Protein AF-A0A819IAS1-F1 (afdb_monomer)

Sequence (91 aa):
MSNIIQCKDLSERVDLCEPLRMYLKPIARINISVPIPPTMRVAGATMSTWEIMDKIRELILPDEFVFLRLLKSAGELYRFEGELESKAIAR

pLDDT: mean 84.6, std 11.31, range [42.16, 96.38]

Structure (mmCIF, N/CA/C/O backbone):
data_AF-A0A819IAS1-F1
#
_entry.id   AF-A0A819IAS1-F1
#
loop_
_atom_site.group_PDB
_atom_site.id
_atom_site.type_symbol
_atom_site.label_atom_id
_atom_site.label_alt_id
_atom_site.label_comp_id
_atom_site.label_asym_id
_a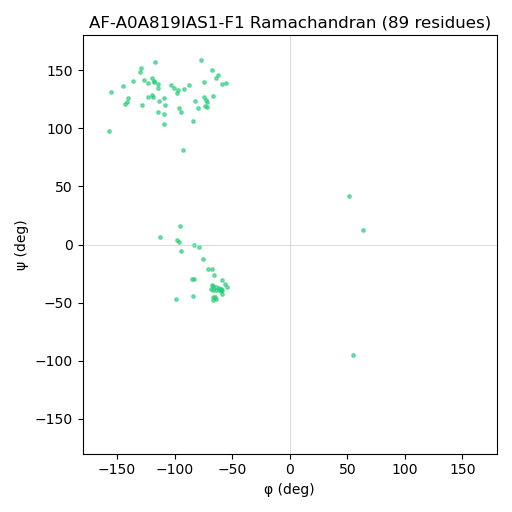tom_site.label_entity_id
_atom_site.label_seq_id
_atom_site.pdbx_PDB_ins_code
_atom_site.Cartn_x
_atom_site.Cartn_y
_atom_site.Cartn_z
_atom_site.occupancy
_atom_site.B_iso_or_equiv
_atom_site.auth_seq_id
_atom_site.auth_comp_id
_atom_site.auth_asym_id
_atom_site.auth_atom_id
_atom_site.pdbx_PDB_model_num
ATOM 1 N N . MET A 1 1 ? 9.710 4.639 15.412 1.00 42.16 1 MET A N 1
ATOM 2 C CA . MET A 1 1 ? 8.891 5.866 15.485 1.00 42.16 1 MET A CA 1
ATOM 3 C C . MET A 1 1 ? 7.503 5.510 14.999 1.00 42.16 1 MET A C 1
ATOM 5 O O . MET A 1 1 ? 7.394 4.977 13.902 1.00 42.16 1 MET A O 1
ATOM 9 N N . SER A 1 2 ? 6.481 5.699 15.827 1.00 50.50 2 SER A N 1
ATOM 10 C CA . SER A 1 2 ? 5.095 5.417 15.447 1.00 50.50 2 SER A CA 1
ATOM 11 C C . SER A 1 2 ? 4.624 6.489 14.466 1.00 50.50 2 SER A C 1
ATOM 13 O O . SER A 1 2 ? 4.751 7.675 14.759 1.00 50.50 2 SER A O 1
ATOM 15 N N . ASN A 1 3 ? 4.145 6.083 13.290 1.00 66.25 3 ASN A N 1
ATOM 16 C CA . ASN A 1 3 ? 3.652 7.003 12.271 1.00 66.25 3 ASN A CA 1
ATOM 17 C C . ASN A 1 3 ? 2.193 7.344 12.607 1.00 66.25 3 ASN A C 1
ATOM 19 O O . ASN A 1 3 ? 1.324 6.481 12.502 1.00 66.25 3 ASN A O 1
ATOM 23 N N . ILE A 1 4 ? 1.946 8.556 13.106 1.00 80.50 4 ILE A N 1
ATOM 24 C CA . ILE A 1 4 ? 0.601 9.032 13.449 1.00 80.50 4 ILE A CA 1
ATOM 25 C C . ILE A 1 4 ? 0.081 9.806 12.244 1.00 80.50 4 ILE A C 1
ATOM 27 O O . ILE A 1 4 ? 0.624 10.851 11.896 1.00 80.50 4 ILE A O 1
ATOM 31 N N . ILE A 1 5 ? -0.959 9.276 11.608 1.00 78.69 5 ILE A N 1
ATOM 32 C CA . ILE A 1 5 ? -1.584 9.860 10.421 1.00 78.69 5 ILE A CA 1
ATOM 33 C C . ILE A 1 5 ? -3.031 10.202 10.778 1.00 78.69 5 ILE A C 1
ATOM 35 O O . ILE A 1 5 ? -3.695 9.458 11.502 1.00 78.69 5 ILE A O 1
ATOM 39 N N . GLN A 1 6 ? -3.516 11.345 10.298 1.00 84.00 6 GLN A N 1
ATOM 40 C CA . GLN A 1 6 ? -4.917 11.717 10.452 1.00 84.00 6 GLN A CA 1
ATOM 41 C C . GLN A 1 6 ? -5.783 10.838 9.541 1.00 84.00 6 GLN A C 1
ATOM 43 O O . GLN A 1 6 ? -5.645 10.898 8.323 1.00 84.00 6 GLN A O 1
ATOM 48 N N . CYS A 1 7 ? -6.693 10.063 10.132 1.00 83.06 7 CYS A N 1
ATOM 49 C CA . CYS A 1 7 ? -7.691 9.299 9.385 1.00 83.06 7 CYS A CA 1
ATOM 50 C C . CYS A 1 7 ? -8.734 10.260 8.802 1.00 83.06 7 CYS A C 1
ATOM 52 O O . CYS A 1 7 ? -9.343 11.038 9.546 1.00 83.06 7 CYS A O 1
ATOM 54 N N . LYS A 1 8 ? -8.908 10.242 7.476 1.00 81.38 8 LYS A N 1
ATOM 55 C CA . LYS A 1 8 ? -9.817 11.166 6.777 1.00 81.38 8 LYS A CA 1
ATOM 56 C C . LYS A 1 8 ? -11.263 10.670 6.795 1.00 81.38 8 LYS A C 1
ATOM 58 O O . LYS A 1 8 ? -12.180 11.486 6.802 1.00 81.38 8 LYS A O 1
ATOM 63 N N . ASP A 1 9 ? -11.457 9.353 6.834 1.00 82.56 9 ASP A N 1
ATOM 64 C CA . ASP A 1 9 ? -12.771 8.719 6.772 1.00 82.56 9 ASP A CA 1
ATOM 65 C C . ASP A 1 9 ? -13.002 7.709 7.910 1.00 82.56 9 ASP A C 1
ATOM 67 O O . ASP A 1 9 ? -12.336 6.681 8.025 1.00 82.56 9 ASP A O 1
ATOM 71 N N . LEU A 1 10 ? -14.030 7.966 8.718 1.00 87.25 10 LEU A N 1
ATOM 72 C CA . LEU A 1 10 ? -14.414 7.130 9.857 1.00 87.25 10 LEU A CA 1
ATOM 73 C C . LEU A 1 10 ? -15.530 6.121 9.535 1.00 87.25 10 LEU A C 1
ATOM 75 O O . LEU A 1 10 ? -15.968 5.415 10.444 1.00 87.25 10 LEU A O 1
ATOM 79 N N . SER A 1 11 ? -16.004 6.051 8.287 1.00 87.44 11 SER A N 1
ATOM 80 C CA . SER A 1 11 ? -17.179 5.256 7.899 1.00 87.44 11 SER A CA 1
ATOM 81 C C . SER A 1 11 ? -17.034 3.755 8.190 1.00 87.44 11 SER A C 1
ATOM 83 O O . SER A 1 11 ? -17.967 3.125 8.679 1.00 87.44 11 SER A O 1
ATOM 85 N N . GLU A 1 12 ? -15.845 3.195 7.956 1.00 86.12 12 GLU A N 1
ATOM 86 C CA . GLU A 1 12 ? -15.544 1.765 8.132 1.00 86.12 12 GLU A CA 1
ATOM 87 C C . GLU A 1 12 ? -14.923 1.426 9.498 1.00 86.12 12 GLU A C 1
ATOM 89 O O . GLU A 1 12 ? -14.312 0.364 9.656 1.00 86.12 12 GLU A O 1
ATOM 94 N N . ARG A 1 13 ? -15.013 2.326 10.485 1.00 90.56 13 ARG A N 1
ATOM 95 C CA . ARG A 1 13 ? -14.413 2.080 11.802 1.00 90.56 13 ARG A CA 1
ATOM 96 C C . ARG A 1 13 ? -15.035 0.856 12.483 1.00 90.56 13 ARG A C 1
ATOM 98 O O . ARG A 1 13 ? -16.232 0.608 12.370 1.00 90.56 13 ARG A O 1
ATOM 105 N N . VAL A 1 14 ? -14.217 0.132 13.234 1.00 91.19 14 VAL A N 1
ATOM 106 C CA . VAL A 1 14 ? -14.621 -1.037 14.023 1.00 91.19 14 VAL A CA 1
ATOM 107 C C . VAL A 1 14 ? -14.242 -0.805 15.478 1.00 91.19 14 VAL A C 1
ATOM 109 O O . VAL A 1 14 ? -13.157 -0.293 15.755 1.00 91.19 14 VAL A O 1
ATOM 112 N N . ASP A 1 15 ? -15.110 -1.178 16.412 1.00 93.31 15 ASP A N 1
ATOM 113 C CA . ASP A 1 15 ? -14.837 -1.024 17.839 1.00 93.31 15 ASP A CA 1
ATOM 114 C C . ASP A 1 15 ? -13.693 -1.943 18.283 1.00 93.31 15 ASP A C 1
ATOM 116 O O . ASP A 1 15 ? -13.700 -3.148 18.031 1.00 93.31 15 ASP A O 1
ATOM 120 N N . LEU A 1 16 ? -12.693 -1.361 18.952 1.00 94.50 16 LEU A N 1
ATOM 121 C CA . LEU A 1 16 ? -11.639 -2.115 19.636 1.00 94.50 16 LEU A CA 1
ATOM 122 C C . LEU A 1 16 ? -11.941 -2.227 21.126 1.00 94.50 16 LEU A C 1
ATOM 124 O O . LEU A 1 16 ? -11.791 -3.287 21.727 1.00 94.50 16 LEU A O 1
ATOM 128 N N . CYS A 1 17 ? -12.316 -1.097 21.730 1.00 94.88 17 CYS A N 1
ATOM 129 C CA . CYS A 1 17 ? -12.636 -0.987 23.144 1.00 94.88 17 CYS A CA 1
ATOM 130 C C . CYS A 1 17 ? -13.543 0.228 23.362 1.00 94.88 17 CYS A C 1
ATOM 132 O O . CYS A 1 17 ? -13.071 1.365 23.473 1.00 94.88 17 CYS A O 1
ATOM 134 N N . GLU A 1 18 ? -14.849 -0.017 23.438 1.00 90.81 18 GLU A N 1
ATOM 135 C CA . GLU A 1 18 ? -15.856 1.031 23.633 1.00 90.81 18 GLU A CA 1
ATOM 136 C C . GLU A 1 18 ? -15.662 1.857 24.919 1.00 90.81 18 GLU A C 1
ATOM 138 O O . GLU A 1 18 ? -15.736 3.086 24.825 1.00 90.81 18 GLU A O 1
ATOM 143 N N . PRO A 1 19 ? -15.337 1.271 26.099 1.00 96.25 19 PRO A N 1
ATOM 144 C CA . PRO A 1 19 ? -15.164 2.055 27.328 1.00 96.25 19 PRO A CA 1
ATOM 145 C C . PRO A 1 19 ? -14.070 3.122 27.223 1.00 96.25 19 PRO A C 1
ATOM 147 O O . PRO A 1 19 ? -14.165 4.180 27.841 1.00 96.25 19 PRO A O 1
ATOM 150 N N . LEU A 1 20 ? -13.040 2.852 26.417 1.00 96.38 20 LEU A N 1
ATOM 151 C CA . LEU A 1 20 ? -11.919 3.757 26.171 1.00 96.38 20 LEU A CA 1
ATOM 152 C C . LEU A 1 20 ? -12.082 4.563 24.873 1.00 96.38 20 LEU A C 1
ATOM 154 O O . LEU A 1 20 ? -11.177 5.311 24.509 1.00 96.38 20 LEU A O 1
ATOM 158 N N . ARG A 1 21 ? -13.217 4.422 24.170 1.00 93.12 21 ARG A N 1
ATOM 159 C CA . ARG A 1 21 ? -13.489 5.036 22.859 1.00 93.12 21 ARG A CA 1
ATOM 160 C C . ARG A 1 21 ? -12.370 4.774 21.843 1.00 93.12 21 ARG A C 1
ATOM 162 O O . ARG A 1 21 ? -11.976 5.674 21.101 1.00 93.12 21 ARG A O 1
ATOM 169 N N . MET A 1 22 ? -11.853 3.546 21.825 1.00 93.25 22 MET A N 1
ATOM 170 C CA . MET A 1 22 ? -10.833 3.119 20.870 1.00 93.25 22 MET A CA 1
ATOM 171 C C . MET A 1 22 ? -11.474 2.374 19.705 1.00 93.25 22 MET A C 1
ATOM 173 O O . MET A 1 22 ? -12.226 1.417 19.904 1.00 93.25 22 MET A O 1
ATOM 177 N N . TYR A 1 23 ? -11.105 2.782 18.495 1.00 92.56 23 TYR A N 1
ATOM 178 C CA . TYR A 1 23 ? -11.615 2.233 17.245 1.00 92.56 23 TYR A CA 1
ATOM 179 C C . TYR A 1 23 ? -10.448 1.859 16.331 1.00 92.56 23 TYR A C 1
ATOM 181 O O . TYR A 1 23 ? -9.383 2.476 16.381 1.00 92.56 23 TYR A O 1
ATOM 189 N N . LEU A 1 24 ? -10.665 0.873 15.471 1.00 90.81 24 LEU A N 1
ATOM 190 C CA . LEU A 1 24 ? -9.768 0.505 14.385 1.00 90.81 24 LEU A CA 1
ATOM 191 C C . LEU A 1 24 ? -10.322 1.020 13.065 1.00 90.81 24 LEU A C 1
ATOM 193 O O . LEU A 1 24 ? -11.507 0.857 12.779 1.00 90.81 24 LEU A O 1
ATOM 197 N N . LYS A 1 25 ? -9.442 1.573 12.233 1.00 89.06 25 LYS A N 1
ATOM 198 C CA . LYS A 1 25 ? -9.703 1.780 10.811 1.00 89.06 25 LYS A CA 1
ATOM 199 C C . LYS A 1 25 ? -9.098 0.596 10.054 1.00 89.06 25 LYS A C 1
ATOM 201 O O . LYS A 1 25 ? -7.889 0.378 10.151 1.00 89.06 25 LYS A O 1
ATOM 206 N N . PRO A 1 26 ? -9.905 -0.211 9.356 1.00 87.31 26 PRO A N 1
ATOM 207 C CA . PRO A 1 26 ? -9.375 -1.264 8.511 1.00 87.31 26 PRO A CA 1
ATOM 208 C C . PRO A 1 26 ? -8.546 -0.685 7.366 1.00 87.31 26 PRO A C 1
ATOM 210 O O . PRO A 1 26 ? -8.900 0.349 6.812 1.00 87.31 26 PRO A O 1
ATOM 213 N N . ILE A 1 27 ? -7.469 -1.378 7.005 1.00 87.69 27 ILE A N 1
ATOM 214 C CA . ILE A 1 27 ? -6.587 -1.001 5.901 1.00 87.69 27 ILE A CA 1
ATOM 215 C C . ILE A 1 27 ? -6.591 -2.133 4.875 1.00 87.69 27 ILE A C 1
ATOM 217 O O . ILE A 1 27 ? -6.385 -3.297 5.229 1.00 87.69 27 ILE A O 1
ATOM 221 N N . ALA A 1 28 ? -6.831 -1.799 3.610 1.00 89.00 28 ALA A N 1
ATOM 222 C CA . ALA A 1 28 ? -6.670 -2.718 2.494 1.00 89.00 28 ALA A CA 1
ATOM 223 C C . ALA A 1 28 ? -5.225 -2.675 1.994 1.00 89.00 28 ALA A C 1
ATOM 225 O O . ALA A 1 28 ? -4.643 -1.602 1.866 1.00 89.00 28 ALA A O 1
ATOM 226 N N . ARG A 1 29 ? -4.644 -3.839 1.690 1.00 90.75 29 ARG A N 1
ATOM 227 C CA . ARG A 1 29 ? -3.272 -3.959 1.181 1.00 90.75 29 ARG A CA 1
ATOM 228 C C . ARG A 1 29 ? -3.294 -4.589 -0.200 1.00 90.75 29 ARG A C 1
ATOM 230 O O . ARG A 1 29 ? -3.850 -5.672 -0.371 1.00 90.75 29 ARG A O 1
ATOM 237 N N . ILE A 1 30 ? -2.659 -3.934 -1.163 1.00 91.38 30 ILE A N 1
ATOM 238 C CA . ILE A 1 30 ? -2.570 -4.396 -2.545 1.00 91.38 30 ILE A CA 1
ATOM 239 C C . ILE A 1 30 ? -1.116 -4.600 -2.958 1.00 91.38 30 ILE A C 1
ATOM 241 O O . ILE A 1 30 ? -0.225 -3.842 -2.579 1.00 91.38 30 ILE A O 1
ATOM 245 N N . ASN A 1 31 ? -0.882 -5.635 -3.761 1.00 93.50 31 ASN A N 1
ATOM 246 C CA . ASN A 1 31 ? 0.413 -5.910 -4.371 1.00 93.50 31 ASN A CA 1
ATOM 247 C C . ASN A 1 31 ? 0.327 -5.603 -5.862 1.00 93.50 31 ASN A C 1
ATOM 249 O O . ASN A 1 31 ? -0.461 -6.217 -6.579 1.00 93.50 31 ASN A O 1
ATOM 253 N N . ILE A 1 32 ? 1.156 -4.680 -6.335 1.00 93.44 32 ILE A N 1
ATOM 254 C CA . ILE A 1 32 ? 1.156 -4.235 -7.728 1.00 93.44 32 ILE A CA 1
ATOM 255 C C . ILE A 1 32 ? 2.421 -4.758 -8.395 1.00 93.44 32 ILE A C 1
ATOM 257 O O . ILE A 1 32 ? 3.532 -4.542 -7.912 1.00 93.44 32 ILE A O 1
ATOM 261 N N . SER A 1 33 ? 2.255 -5.451 -9.516 1.00 93.50 33 SER A N 1
ATOM 262 C CA . SER A 1 33 ? 3.357 -5.968 -10.326 1.00 93.50 33 SER A CA 1
ATOM 263 C C . SER A 1 33 ? 3.354 -5.266 -11.678 1.00 93.50 33 SER A C 1
ATOM 265 O O . SER A 1 33 ? 2.416 -5.431 -12.452 1.00 93.50 33 SER A O 1
ATOM 267 N N . VAL A 1 34 ? 4.395 -4.482 -11.955 1.00 91.75 34 VAL A N 1
ATOM 268 C CA . VAL A 1 34 ? 4.527 -3.697 -13.189 1.00 91.75 34 VAL A CA 1
ATOM 269 C C . VAL A 1 34 ? 5.624 -4.312 -14.059 1.00 91.75 34 VAL A C 1
ATOM 271 O O . VAL A 1 34 ? 6.808 -4.161 -13.732 1.00 91.75 34 VAL A O 1
ATOM 274 N N . PRO A 1 35 ? 5.267 -5.042 -15.132 1.00 89.44 35 PRO A N 1
ATOM 275 C CA . PRO A 1 35 ? 6.244 -5.564 -16.076 1.00 89.44 35 PRO A CA 1
ATOM 276 C C . PRO A 1 35 ? 6.782 -4.441 -16.966 1.00 89.44 35 PRO A C 1
ATOM 278 O O . PRO A 1 35 ? 6.035 -3.576 -17.423 1.00 89.44 35 PRO A O 1
ATOM 281 N N . ILE A 1 36 ? 8.083 -4.465 -17.239 1.00 83.31 36 ILE A N 1
ATOM 282 C CA . ILE A 1 36 ? 8.736 -3.498 -18.123 1.00 83.31 36 ILE A CA 1
ATOM 283 C C . ILE A 1 36 ? 8.545 -3.942 -19.580 1.00 83.31 36 ILE A C 1
ATOM 285 O O . ILE A 1 36 ? 8.993 -5.043 -19.929 1.00 83.31 36 ILE A O 1
ATOM 289 N N . PRO A 1 37 ? 7.958 -3.101 -20.454 1.00 83.31 37 PRO A N 1
ATOM 290 C CA . PRO A 1 37 ? 7.775 -3.429 -21.861 1.00 83.31 37 PRO A CA 1
ATOM 291 C C . PRO A 1 37 ? 9.107 -3.725 -22.573 1.00 83.31 37 PRO A C 1
ATOM 293 O O . PRO A 1 37 ? 10.069 -2.970 -22.402 1.00 83.31 37 PRO A O 1
ATOM 296 N N . PRO A 1 38 ? 9.175 -4.757 -23.437 1.00 79.00 38 PRO A N 1
ATOM 297 C CA . PRO A 1 38 ? 10.392 -5.093 -24.178 1.00 79.00 38 PRO A CA 1
ATOM 298 C C . PRO A 1 38 ? 10.949 -3.947 -25.027 1.00 79.00 38 PRO A C 1
ATOM 300 O O . PRO A 1 38 ? 12.162 -3.797 -25.145 1.00 79.00 38 PRO A O 1
ATOM 303 N N . THR A 1 39 ? 10.075 -3.106 -25.576 1.00 78.38 39 THR A N 1
ATOM 304 C CA . THR A 1 39 ? 10.438 -1.952 -26.412 1.00 78.38 39 THR A CA 1
ATOM 305 C C . THR A 1 39 ? 11.234 -0.891 -25.652 1.00 78.38 39 THR A C 1
ATOM 307 O O . THR A 1 39 ? 12.182 -0.337 -26.202 1.00 78.38 39 THR A O 1
ATOM 310 N N . MET A 1 40 ? 10.920 -0.652 -24.374 1.00 73.88 40 MET A N 1
ATOM 311 C CA . MET A 1 40 ? 11.691 0.259 -23.518 1.00 73.88 40 MET A CA 1
ATOM 312 C C . MET A 1 40 ? 13.098 -0.269 -23.239 1.00 73.88 40 MET A C 1
ATOM 314 O O . MET A 1 40 ? 14.054 0.502 -23.225 1.00 73.88 40 MET A O 1
ATOM 318 N N . ARG A 1 41 ? 13.236 -1.593 -23.100 1.00 70.81 41 ARG A N 1
ATOM 319 C CA . ARG A 1 41 ? 14.527 -2.252 -22.857 1.00 70.81 41 ARG A CA 1
ATOM 320 C C . ARG A 1 41 ? 15.471 -2.091 -24.046 1.00 70.81 41 ARG A C 1
ATOM 322 O O . ARG A 1 41 ? 16.632 -1.748 -23.861 1.00 70.81 41 ARG A O 1
ATOM 329 N N . VAL A 1 42 ? 14.956 -2.302 -25.261 1.00 69.88 42 VAL A N 1
ATOM 330 C CA . VAL A 1 42 ? 15.735 -2.181 -26.506 1.00 69.88 42 VAL A CA 1
ATOM 331 C C . VAL A 1 42 ? 16.147 -0.730 -26.773 1.00 69.88 42 VAL A C 1
ATOM 333 O O . VAL A 1 42 ? 17.244 -0.488 -27.264 1.00 69.88 42 VAL A O 1
ATOM 336 N N . ALA A 1 43 ? 15.301 0.238 -26.408 1.00 72.94 43 ALA A N 1
ATOM 337 C CA . ALA A 1 43 ? 15.573 1.661 -26.599 1.00 72.94 43 ALA A CA 1
ATOM 338 C C . ALA A 1 43 ? 16.523 2.273 -25.547 1.00 72.94 43 ALA A C 1
ATOM 340 O O . ALA A 1 43 ? 16.807 3.466 -25.618 1.00 72.94 43 ALA A O 1
ATOM 341 N N . GLY A 1 44 ? 16.973 1.503 -24.545 1.00 66.06 44 GLY A N 1
ATOM 342 C CA . GLY A 1 44 ? 17.742 2.033 -23.411 1.00 66.06 44 GLY A CA 1
ATOM 343 C C . GLY A 1 44 ? 16.958 3.028 -22.544 1.00 66.06 44 GLY A C 1
ATOM 344 O O . GLY A 1 44 ? 17.545 3.712 -21.708 1.00 66.06 44 GLY A O 1
ATOM 345 N N . ALA A 1 45 ? 15.639 3.119 -22.738 1.00 69.19 45 ALA A N 1
ATOM 346 C CA . ALA A 1 45 ? 14.767 4.013 -21.998 1.00 69.19 45 ALA A CA 1
ATOM 347 C C . ALA A 1 45 ? 14.457 3.394 -20.631 1.00 69.19 45 ALA A C 1
ATOM 349 O O . ALA A 1 45 ? 13.851 2.324 -20.538 1.00 69.19 45 ALA A O 1
ATOM 350 N N . THR A 1 46 ? 14.869 4.068 -19.561 1.00 67.75 46 THR A N 1
ATOM 351 C CA . THR A 1 46 ? 14.544 3.685 -18.187 1.00 67.75 46 THR A CA 1
ATOM 352 C C . THR A 1 46 ? 13.399 4.555 -17.682 1.00 67.75 46 THR A C 1
ATOM 354 O O . THR A 1 46 ? 13.397 5.765 -17.886 1.00 67.75 46 THR A O 1
ATOM 357 N N . MET A 1 47 ? 12.409 3.945 -17.029 1.00 73.69 47 MET A N 1
ATOM 358 C CA . MET A 1 47 ? 11.472 4.700 -16.198 1.00 73.69 47 MET A CA 1
ATOM 359 C C . MET A 1 47 ? 11.992 4.726 -14.772 1.00 73.69 47 MET A C 1
ATOM 361 O O . MET A 1 47 ? 12.407 3.700 -14.222 1.00 73.69 47 MET A O 1
ATOM 365 N N . SER A 1 48 ? 11.970 5.905 -14.165 1.00 83.75 48 SER A N 1
ATOM 366 C CA . SER A 1 48 ? 12.259 6.049 -12.750 1.00 83.75 48 SER A CA 1
ATOM 367 C C . SER A 1 48 ? 11.154 5.395 -11.920 1.00 83.75 48 SER A C 1
ATOM 369 O O . SER A 1 48 ? 9.979 5.365 -12.291 1.00 83.75 48 SER A O 1
ATOM 371 N N . THR A 1 49 ? 11.521 4.895 -10.740 1.00 87.06 49 THR A N 1
ATOM 372 C CA . THR A 1 49 ? 10.547 4.379 -9.768 1.00 87.06 49 THR A CA 1
ATOM 373 C C . THR A 1 49 ? 9.476 5.422 -9.449 1.00 87.06 49 THR A C 1
ATOM 375 O O . THR A 1 49 ? 8.315 5.066 -9.273 1.00 87.06 49 THR A O 1
ATOM 378 N N . TRP A 1 50 ? 9.857 6.701 -9.398 1.00 88.19 50 TRP A N 1
ATOM 379 C CA . TRP A 1 50 ? 8.938 7.796 -9.114 1.00 88.19 50 TRP A CA 1
ATOM 380 C C . TRP A 1 50 ? 7.863 7.943 -10.192 1.00 88.19 50 TRP A C 1
ATOM 382 O O . TRP A 1 50 ? 6.690 7.989 -9.844 1.00 88.19 50 TRP A O 1
ATOM 392 N N . GLU A 1 51 ? 8.231 7.920 -11.476 1.00 89.69 51 GLU A N 1
ATOM 393 C CA . GLU A 1 51 ? 7.266 7.985 -12.586 1.00 89.69 51 GLU A CA 1
ATOM 394 C C . GLU A 1 51 ? 6.264 6.827 -12.551 1.00 89.69 51 GLU A C 1
ATOM 396 O O . GLU A 1 51 ? 5.080 7.015 -12.822 1.00 89.69 51 GLU A O 1
ATOM 401 N N . ILE A 1 52 ? 6.716 5.624 -12.183 1.00 90.38 52 ILE A N 1
ATOM 402 C CA . ILE A 1 52 ? 5.821 4.471 -12.030 1.00 90.38 52 ILE A CA 1
ATOM 403 C C . ILE A 1 52 ? 4.869 4.693 -10.851 1.00 90.38 52 ILE A C 1
ATOM 405 O O . ILE A 1 52 ? 3.671 4.454 -10.980 1.00 90.38 52 ILE A O 1
ATOM 409 N N . MET A 1 53 ? 5.383 5.160 -9.709 1.00 92.81 53 MET A N 1
ATOM 410 C CA . MET A 1 53 ? 4.555 5.464 -8.539 1.00 92.81 53 MET A CA 1
ATOM 411 C C . MET A 1 53 ? 3.534 6.565 -8.829 1.00 92.81 53 MET A C 1
ATOM 413 O O . MET A 1 53 ? 2.415 6.479 -8.337 1.00 92.81 53 MET A O 1
ATOM 417 N N . ASP A 1 54 ? 3.897 7.570 -9.622 1.00 93.19 54 ASP A N 1
ATOM 418 C CA . ASP A 1 54 ? 3.006 8.665 -10.001 1.00 93.19 54 ASP A CA 1
ATOM 419 C C . ASP A 1 54 ? 1.858 8.165 -10.881 1.00 93.19 54 ASP A C 1
ATOM 421 O O . ASP A 1 54 ? 0.693 8.342 -10.536 1.00 93.19 54 ASP A O 1
ATOM 425 N N . LYS A 1 55 ? 2.170 7.371 -11.912 1.00 92.75 55 LYS A N 1
ATOM 426 C CA . LYS A 1 55 ? 1.147 6.704 -12.732 1.00 92.75 55 LYS A CA 1
ATOM 427 C C . LYS A 1 55 ? 0.245 5.781 -11.918 1.00 92.75 55 LYS A C 1
ATOM 429 O O . LYS A 1 55 ? -0.955 5.726 -12.156 1.00 92.75 55 LYS A O 1
ATOM 434 N N . ILE A 1 56 ? 0.802 5.049 -10.951 1.00 93.38 56 ILE A N 1
ATOM 435 C CA . ILE A 1 56 ? 0.005 4.212 -10.045 1.00 93.38 56 ILE A CA 1
ATOM 436 C C . ILE A 1 56 ? -0.978 5.074 -9.233 1.00 93.38 56 ILE A C 1
ATOM 438 O O . ILE A 1 56 ? -2.11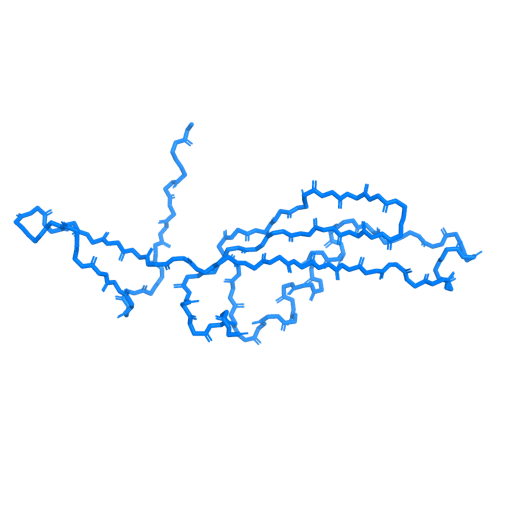4 4.651 -9.034 1.00 93.38 56 ILE A O 1
ATOM 442 N N . ARG A 1 57 ? -0.573 6.272 -8.786 1.00 93.50 57 ARG A N 1
ATOM 443 C CA . ARG A 1 57 ? -1.459 7.204 -8.066 1.00 93.50 57 ARG A CA 1
ATOM 444 C C . ARG A 1 57 ? -2.552 7.779 -8.962 1.00 93.50 57 ARG A C 1
ATOM 446 O O . ARG A 1 57 ? -3.682 7.898 -8.511 1.00 93.50 57 ARG A O 1
ATOM 453 N N . GLU A 1 58 ? -2.246 8.087 -10.217 1.00 94.56 58 GLU A N 1
ATOM 454 C CA . GLU A 1 58 ? -3.253 8.549 -11.181 1.00 94.56 58 GLU A CA 1
ATOM 455 C C . GLU A 1 58 ? -4.309 7.471 -11.469 1.00 94.56 58 GLU A C 1
ATOM 457 O O . GLU A 1 58 ? -5.495 7.774 -11.570 1.00 94.56 58 GLU A O 1
ATOM 462 N N . LEU A 1 59 ? -3.889 6.203 -11.565 1.00 92.25 59 LEU A N 1
ATOM 463 C CA . LEU A 1 59 ? -4.771 5.078 -11.896 1.00 92.25 59 LEU A CA 1
ATOM 464 C C . LEU A 1 59 ? -5.762 4.704 -10.789 1.00 92.25 59 LEU A C 1
ATOM 466 O O . LEU A 1 59 ? -6.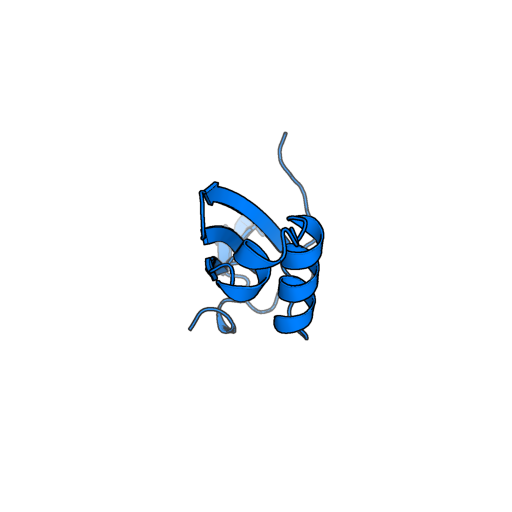749 4.034 -11.085 1.00 92.25 59 LEU A O 1
ATOM 470 N N . ILE A 1 60 ? -5.493 5.080 -9.537 1.00 89.38 60 ILE A N 1
ATOM 471 C CA . ILE A 1 60 ? -6.349 4.728 -8.398 1.00 89.38 60 ILE A CA 1
ATOM 472 C C . ILE A 1 60 ? -7.373 5.815 -8.058 1.00 89.38 60 ILE A C 1
ATOM 474 O O . ILE A 1 60 ? -8.241 5.585 -7.225 1.00 89.38 60 ILE A O 1
ATOM 478 N N . LEU A 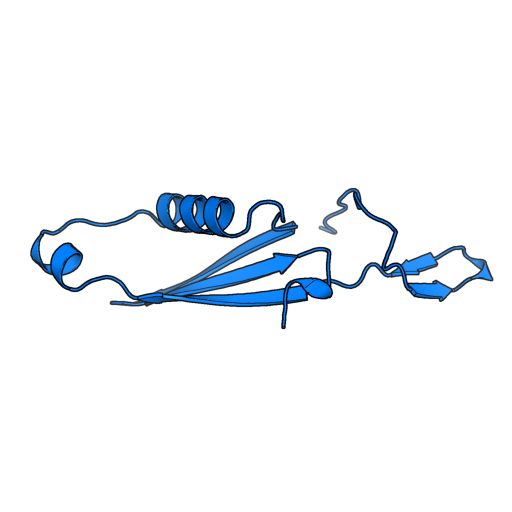1 61 ? -7.320 6.978 -8.719 1.00 90.62 61 LEU A N 1
ATOM 479 C CA . LEU A 1 61 ? -8.294 8.042 -8.493 1.00 90.62 61 LEU A CA 1
ATOM 480 C C . LEU A 1 61 ? -9.736 7.536 -8.710 1.00 90.62 61 LEU A C 1
ATOM 482 O O . LEU A 1 61 ? -9.997 6.812 -9.675 1.00 90.62 61 LEU A O 1
ATOM 486 N N . PRO A 1 62 ? -10.691 7.943 -7.854 1.00 89.31 62 PRO A N 1
ATOM 487 C CA . PRO A 1 62 ? -10.586 8.994 -6.833 1.00 89.31 62 PRO A CA 1
ATOM 488 C C . PRO A 1 62 ? -9.960 8.554 -5.497 1.00 89.31 62 PRO A C 1
ATOM 490 O O . PRO A 1 62 ? -9.854 9.379 -4.591 1.00 89.31 62 PRO A O 1
ATOM 493 N N . ASP A 1 63 ? -9.574 7.288 -5.352 1.00 87.31 63 ASP A N 1
ATOM 494 C CA . ASP A 1 63 ? -8.995 6.769 -4.118 1.00 87.31 63 ASP A CA 1
ATOM 495 C C . ASP A 1 63 ? -7.524 7.190 -3.941 1.00 87.31 63 ASP A C 1
ATOM 497 O O . ASP A 1 63 ? -6.821 7.534 -4.892 1.00 87.31 63 ASP A O 1
ATOM 501 N N . GLU A 1 64 ? -7.039 7.153 -2.696 1.00 88.38 64 GLU A N 1
ATOM 502 C CA . GLU A 1 64 ? -5.672 7.542 -2.339 1.00 88.38 64 GLU A CA 1
ATOM 503 C C . GLU A 1 64 ? -4.952 6.431 -1.563 1.00 88.38 64 GLU A C 1
ATOM 505 O O . GLU A 1 64 ? -5.510 5.785 -0.672 1.00 88.38 64 GLU A O 1
ATOM 510 N N . PHE A 1 65 ? -3.662 6.253 -1.852 1.00 90.25 65 PHE A N 1
ATOM 511 C CA . PHE A 1 65 ? -2.788 5.418 -1.034 1.00 90.25 65 PHE A CA 1
ATOM 512 C C . PHE A 1 65 ? -2.433 6.125 0.277 1.00 90.25 65 PHE A C 1
ATOM 514 O O . PHE A 1 65 ? -1.848 7.207 0.262 1.00 90.25 65 PHE A O 1
ATOM 521 N N . VAL A 1 66 ? -2.666 5.457 1.407 1.00 89.31 66 VAL A N 1
ATOM 522 C CA . VAL A 1 66 ? -2.060 5.815 2.705 1.00 89.31 66 VAL A CA 1
ATOM 523 C C . VAL A 1 66 ? -0.558 5.581 2.649 1.00 89.31 66 VAL A C 1
ATOM 525 O O . VAL A 1 66 ? 0.247 6.350 3.178 1.00 89.31 66 VAL A O 1
ATOM 528 N N . PHE A 1 67 ? -0.181 4.492 1.986 1.00 89.81 67 PHE A N 1
ATOM 529 C CA . PHE A 1 67 ? 1.192 4.067 1.855 1.00 89.81 67 PHE A CA 1
ATOM 530 C C . PHE A 1 67 ? 1.411 3.430 0.485 1.00 89.81 67 PHE A C 1
ATOM 532 O O . PHE A 1 67 ? 0.588 2.644 0.035 1.00 89.81 67 PHE A O 1
ATOM 539 N N . LEU A 1 68 ? 2.518 3.753 -0.187 1.00 93.56 68 LEU A N 1
ATOM 540 C CA . LEU A 1 68 ? 2.941 3.088 -1.422 1.00 93.56 68 LEU A CA 1
ATOM 541 C C . LEU A 1 6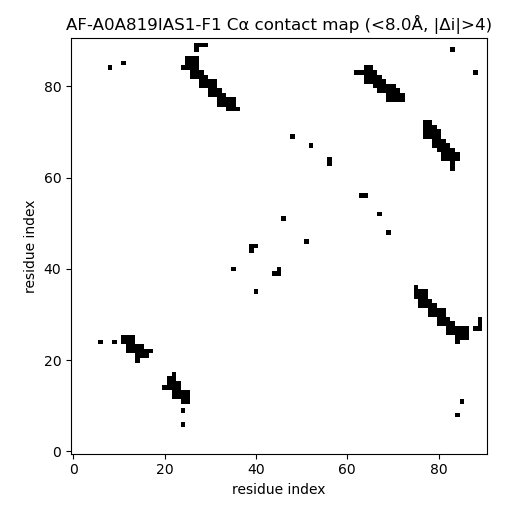8 ? 4.461 2.928 -1.395 1.00 93.56 68 LEU A C 1
ATOM 543 O O . LEU A 1 68 ? 5.190 3.915 -1.270 1.00 93.56 68 LEU A O 1
ATOM 547 N N . ARG A 1 69 ? 4.954 1.695 -1.520 1.00 93.25 69 ARG A N 1
ATOM 548 C CA . ARG A 1 69 ? 6.386 1.374 -1.433 1.00 93.25 69 ARG A CA 1
ATOM 549 C C . ARG A 1 69 ? 6.808 0.403 -2.519 1.00 93.25 69 ARG A C 1
ATOM 551 O O . ARG A 1 69 ? 6.119 -0.571 -2.798 1.00 93.25 69 ARG A O 1
ATOM 558 N N . LEU A 1 70 ? 7.998 0.629 -3.070 1.00 93.31 70 LEU A N 1
ATOM 559 C CA . LEU A 1 70 ? 8.692 -0.352 -3.897 1.00 93.31 70 LEU A CA 1
ATOM 560 C C . LEU A 1 70 ? 9.243 -1.479 -3.010 1.00 93.31 70 LEU A C 1
ATOM 562 O O . LEU A 1 70 ? 10.085 -1.236 -2.148 1.00 93.31 70 LEU A O 1
ATOM 566 N N . LEU A 1 71 ? 8.793 -2.710 -3.239 1.00 93.19 71 LEU A N 1
ATOM 567 C CA . LEU A 1 71 ? 9.313 -3.905 -2.572 1.00 93.19 71 LEU A CA 1
ATOM 568 C C . LEU A 1 71 ? 10.566 -4.441 -3.265 1.00 93.19 71 LEU A C 1
ATOM 570 O O . LEU A 1 71 ? 11.528 -4.837 -2.612 1.00 93.19 71 LEU A O 1
ATOM 574 N N . LYS A 1 72 ? 10.535 -4.504 -4.598 1.00 89.75 72 LYS A N 1
ATOM 575 C CA . LYS A 1 72 ? 11.626 -5.060 -5.400 1.00 89.75 72 LYS A CA 1
ATOM 576 C C . LYS A 1 72 ? 11.604 -4.465 -6.800 1.00 89.75 72 LYS A C 1
ATOM 578 O O . LYS A 1 72 ? 10.569 -4.491 -7.460 1.00 89.75 72 LYS A O 1
ATOM 583 N N . SER A 1 73 ? 12.758 -4.011 -7.267 1.00 86.38 73 SER A N 1
ATOM 584 C CA . SER A 1 73 ? 13.040 -3.769 -8.680 1.00 86.38 73 SER A CA 1
ATOM 585 C C . SER A 1 73 ? 14.020 -4.838 -9.151 1.00 86.38 73 SER A C 1
ATOM 587 O O . SER A 1 73 ? 15.151 -4.912 -8.676 1.00 86.38 73 SER A O 1
ATOM 589 N N . ALA A 1 74 ? 13.584 -5.735 -10.033 1.00 77.56 74 ALA A N 1
ATOM 590 C CA . ALA A 1 74 ? 14.469 -6.769 -10.555 1.00 77.56 74 ALA A CA 1
ATOM 591 C C . ALA A 1 74 ? 14.190 -7.045 -12.024 1.00 77.56 74 ALA A C 1
ATOM 593 O O . ALA A 1 74 ? 13.091 -7.474 -12.372 1.00 77.56 74 ALA A O 1
ATOM 594 N N . GLY A 1 75 ? 15.224 -6.850 -12.848 1.00 74.81 75 GLY A N 1
ATOM 595 C CA . GLY A 1 75 ? 15.226 -7.148 -14.276 1.00 74.81 75 GLY A CA 1
ATOM 596 C C . GLY A 1 75 ? 14.079 -6.461 -15.006 1.00 74.81 75 GLY A C 1
ATOM 597 O O . GLY A 1 75 ? 14.183 -5.303 -15.389 1.00 74.81 75 GLY A O 1
ATOM 598 N N . GLU A 1 76 ? 12.986 -7.200 -15.170 1.00 79.88 76 GLU A N 1
ATOM 599 C CA . GLU A 1 76 ? 11.832 -6.846 -15.992 1.00 79.88 76 GLU A CA 1
ATOM 600 C C . GLU A 1 76 ? 10.555 -6.583 -15.181 1.00 79.88 76 GLU A C 1
ATOM 602 O O . GLU A 1 76 ? 9.489 -6.425 -15.770 1.00 79.88 76 GLU A O 1
ATOM 607 N N . LEU A 1 77 ? 10.627 -6.570 -13.846 1.00 87.06 77 LEU A N 1
ATOM 608 C CA . LEU A 1 77 ? 9.449 -6.458 -12.989 1.00 87.06 77 LEU A CA 1
ATOM 609 C C . LEU A 1 77 ? 9.701 -5.553 -11.781 1.00 87.06 77 LEU A C 1
ATOM 611 O O . LEU A 1 77 ? 10.601 -5.803 -10.970 1.00 87.06 77 LEU A O 1
ATOM 615 N N . TYR A 1 78 ? 8.833 -4.559 -11.618 1.00 91.62 78 TYR A N 1
ATOM 616 C CA . TYR A 1 78 ? 8.714 -3.802 -10.378 1.00 91.62 78 TYR A CA 1
ATOM 617 C C . TYR A 1 78 ? 7.573 -4.363 -9.540 1.00 91.62 78 TYR A C 1
ATOM 619 O O . TYR A 1 78 ? 6.476 -4.596 -10.045 1.00 91.62 78 TYR A O 1
ATOM 627 N N . ARG A 1 79 ? 7.828 -4.573 -8.250 1.00 93.44 79 ARG A N 1
ATOM 628 C CA . ARG A 1 79 ? 6.808 -4.962 -7.276 1.0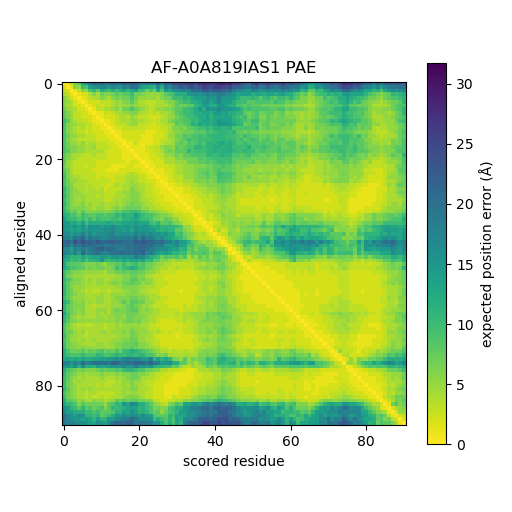0 93.44 79 ARG A CA 1
ATOM 629 C C . ARG A 1 79 ? 6.618 -3.847 -6.275 1.00 93.44 79 ARG A C 1
ATOM 631 O O . ARG A 1 79 ? 7.576 -3.472 -5.601 1.00 93.44 79 ARG A O 1
ATOM 638 N N . PHE A 1 80 ? 5.391 -3.373 -6.160 1.00 95.00 80 PHE A N 1
ATOM 639 C CA . PHE A 1 80 ? 4.984 -2.383 -5.183 1.00 95.00 80 PHE A CA 1
ATOM 640 C C . PHE A 1 80 ? 3.957 -2.964 -4.231 1.00 9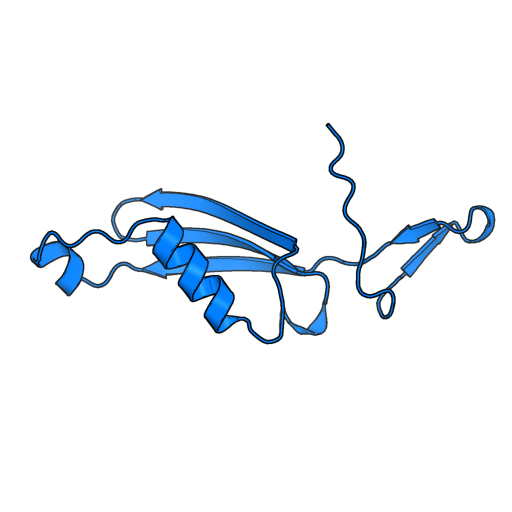5.00 80 PHE A C 1
ATOM 642 O O . PHE A 1 80 ? 3.233 -3.906 -4.549 1.00 95.00 80 PHE A O 1
ATOM 649 N N . GLU A 1 81 ? 3.893 -2.337 -3.075 1.00 95.12 81 GLU A N 1
ATOM 650 C CA . GLU A 1 81 ? 2.892 -2.564 -2.060 1.00 95.12 81 GLU A CA 1
ATOM 651 C C . GLU A 1 81 ? 2.197 -1.250 -1.759 1.00 95.12 81 GLU A C 1
ATOM 653 O O . GLU A 1 81 ? 2.868 -0.252 -1.482 1.00 95.12 81 GLU A O 1
ATOM 658 N N . GLY A 1 82 ? 0.872 -1.268 -1.836 1.00 93.19 82 GLY A N 1
ATOM 659 C CA . GLY A 1 82 ? 0.019 -0.139 -1.512 1.00 93.19 82 GLY A CA 1
ATOM 660 C C . GLY A 1 82 ? -0.903 -0.460 -0.342 1.00 93.19 82 GLY A C 1
ATOM 661 O O . GLY A 1 82 ? -1.438 -1.564 -0.274 1.00 93.19 82 GLY A O 1
ATOM 662 N N . GLU A 1 83 ? -1.111 0.500 0.551 1.00 91.75 83 GLU A N 1
ATOM 663 C CA . GLU A 1 83 ? -2.127 0.459 1.603 1.00 91.75 83 GLU A CA 1
ATOM 664 C C . GLU A 1 83 ? -3.175 1.549 1.367 1.00 91.75 83 GLU A C 1
ATOM 666 O O . GLU A 1 83 ? -2.827 2.683 1.027 1.00 91.75 83 GLU A O 1
ATOM 671 N N . LEU A 1 84 ? -4.448 1.207 1.563 1.00 89.38 84 LEU A N 1
ATOM 672 C CA . LEU A 1 84 ? -5.614 2.065 1.348 1.00 89.38 84 LEU A CA 1
ATOM 673 C C . LEU A 1 84 ? -6.537 2.051 2.570 1.00 89.38 84 LEU A C 1
ATOM 675 O O . LEU A 1 84 ? -6.664 1.028 3.241 1.00 89.38 84 LEU A O 1
ATOM 679 N N . GLU A 1 85 ? -7.222 3.166 2.832 1.00 83.94 85 GLU A N 1
ATOM 680 C CA . GLU A 1 85 ? -8.147 3.292 3.972 1.00 83.94 85 GLU A CA 1
ATOM 681 C C . GLU A 1 85 ? -9.491 2.565 3.782 1.00 83.94 85 GLU A C 1
ATOM 683 O O . GLU A 1 85 ? -10.235 2.433 4.751 1.00 83.94 85 GLU A O 1
ATOM 688 N N . SER A 1 86 ? -9.838 2.112 2.571 1.00 79.62 86 SER A N 1
ATOM 689 C CA . SER A 1 86 ? -11.127 1.453 2.316 1.00 79.62 86 SER A CA 1
ATOM 690 C C . SER A 1 86 ? -10.977 -0.008 1.919 1.00 79.62 86 SER A C 1
ATOM 692 O O . SER A 1 86 ? -10.199 -0.362 1.029 1.00 79.62 86 SER A O 1
ATOM 694 N N . LYS A 1 87 ? -11.805 -0.862 2.534 1.00 67.38 87 LYS A N 1
ATOM 695 C CA . LYS A 1 87 ? -11.954 -2.274 2.153 1.00 67.38 87 LYS A CA 1
ATOM 696 C C . LYS A 1 87 ? -12.565 -2.463 0.767 1.00 67.38 87 LYS A C 1
ATOM 698 O O . LYS A 1 87 ? -12.349 -3.508 0.162 1.00 67.38 87 LYS A O 1
ATOM 703 N N . ALA A 1 88 ? -13.357 -1.508 0.281 1.00 65.19 88 ALA A N 1
ATOM 704 C CA . ALA A 1 88 ? -14.139 -1.678 -0.943 1.00 65.19 88 ALA A CA 1
ATOM 705 C C . ALA A 1 88 ? -13.277 -1.771 -2.215 1.00 65.19 88 ALA A C 1
ATOM 707 O O . ALA A 1 88 ? -13.737 -2.318 -3.217 1.00 65.19 88 ALA A O 1
ATOM 708 N N . ILE A 1 89 ? -12.040 -1.271 -2.153 1.00 62.75 89 ILE A N 1
ATOM 709 C CA . ILE A 1 89 ? -11.137 -1.108 -3.300 1.00 62.75 89 ILE A CA 1
ATOM 710 C C . ILE A 1 89 ? -10.361 -2.401 -3.601 1.00 62.75 89 ILE A C 1
ATOM 712 O O . ILE A 1 89 ? -10.040 -2.685 -4.752 1.00 62.75 89 ILE A O 1
ATOM 716 N N . ALA A 1 90 ? -10.089 -3.224 -2.584 1.00 55.78 90 ALA A N 1
ATOM 717 C CA . ALA A 1 90 ? -9.434 -4.520 -2.746 1.00 55.78 90 ALA A CA 1
ATOM 718 C C . ALA A 1 90 ? -10.489 -5.629 -2.897 1.00 55.78 90 ALA A C 1
ATOM 720 O O . ALA A 1 90 ? -10.838 -6.298 -1.923 1.00 55.78 90 ALA A O 1
ATOM 721 N N . ARG A 1 91 ? -11.022 -5.798 -4.111 1.00 47.47 91 ARG A N 1
ATOM 722 C CA . ARG A 1 91 ? -11.837 -6.961 -4.494 1.00 47.47 91 ARG A CA 1
ATOM 723 C C . ARG A 1 91 ? -11.078 -7.881 -5.435 1.00 47.47 91 ARG A C 1
ATOM 725 O O . ARG A 1 91 ? -10.361 -7.355 -6.311 1.00 47.47 91 ARG A O 1
#

Nearest PDB structures (foldseek):
  3cw2-assembly4_H  TM=5.231E-01  e=3.299E-01  Saccharolobus solfataricus
  2aho-assembly1_B  TM=4.637E-01  e=4.002E-01  Saccharolobus so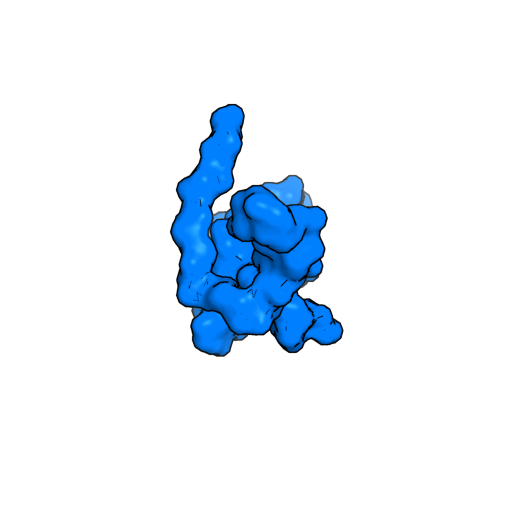lfataricus
  8v87-assembly1_N  TM=6.015E-01  e=3.352E+00  Saccharomyces cerevisiae BY4741
  6y24-assembly1_A  TM=4.518E-01  e=9.859E-01  Homo sapiens
  1vr4-assembly1_B  TM=3.261E-01  e=8.806E+00  Bacillus cereus ATCC 14579

Mean predicted aligned error: 6.62 Å

Radius of gyration: 17.2 Å; Cα contacts (8 Å, |Δi|>4): 115; chains: 1; bounding box: 35×19×54 Å

Foldseek 3Di:
DDDDDDDPDCPQWADPDVVVPDIDQDKDKDKDKDFADPVCVVVVHDDDPVNVVVVVQVVQPPFGFPDKDFPDDDDGITIMMTMGRDPVSRD

Secondary structure (DSSP, 8-state):
-------S--TT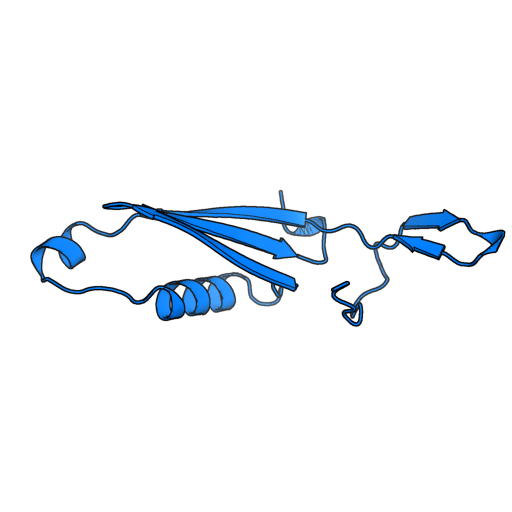-EEEEGGGTEEEPP-EEEEEEEEPPHHHHHTTPPPPHHHHHHHHHHHTTTS-EEEEEEEEEETTEEEEEEEES-GGG--

Solvent-accessible surface area (backbone atoms only — not comparable to full-atom values): 5863 Å² total; per-residue (Å²): 133,87,87,86,75,86,82,90,73,72,87,73,52,40,83,73,38,72,95,76,72,38,67,41,74,55,70,26,78,47,79,47,77,49,72,59,60,69,69,39,63,76,68,72,54,79,81,54,73,62,61,53,52,50,54,54,52,64,71,46,58,96,55,66,70,80,38,78,46,80,75,45,80,54,99,53,38,38,33,33,40,36,31,26,72,48,63,84,78,70,121